Protein AF-H1VI59-F1 (afdb_monomer)

Radius of gyration: 19.92 Å; Cα contacts (8 Å, |Δi|>4): 183; chains: 1; bounding box: 31×36×73 Å

InterPro domains:
  IPR005103 Auxiliary Activity family 9, catalytic domain [PF03443] (20-110)
  IPR049892 Auxiliary Activity family 9 [PTHR33353] (1-110)

Structure (mmCIF, N/CA/C/O backbone):
data_AF-H1VI59-F1
#
_entry.id   AF-H1VI59-F1
#
loop_
_atom_site.group_PDB
_atom_site.id
_atom_site.type_symbol
_atom_site.label_atom_id
_atom_site.label_alt_id
_atom_site.label_comp_id
_atom_site.label_asym_id
_atom_site.label_entity_id
_atom_site.label_seq_id
_atom_site.pdbx_PDB_ins_code
_atom_site.Cartn_x
_atom_site.Cartn_y
_atom_site.Cartn_z
_atom_site.occupancy
_atom_site.B_iso_or_equiv
_atom_site.auth_seq_id
_atom_site.auth_comp_id
_atom_site.auth_asym_id
_atom_site.auth_atom_id
_atom_site.pdbx_PDB_model_num
ATOM 1 N N . MET A 1 1 ? -3.458 -23.473 -58.494 1.00 38.34 1 MET A N 1
ATOM 2 C CA . MET A 1 1 ? -2.845 -22.161 -58.184 1.00 38.34 1 MET A CA 1
ATOM 3 C C . MET A 1 1 ? -3.683 -21.544 -57.067 1.00 38.34 1 MET A C 1
ATOM 5 O O . MET A 1 1 ? -4.876 -21.409 -57.270 1.00 38.34 1 MET A O 1
ATOM 9 N N . ARG A 1 2 ? -3.215 -21.651 -55.812 1.00 44.25 2 ARG A N 1
ATOM 10 C CA . ARG A 1 2 ? -2.683 -20.551 -54.963 1.00 44.25 2 ARG A CA 1
ATOM 11 C C . ARG A 1 2 ? -3.751 -19.475 -54.670 1.00 44.25 2 ARG A C 1
ATOM 13 O O . ARG A 1 2 ? -4.106 -18.758 -55.590 1.00 44.25 2 ARG A O 1
ATOM 20 N N . PHE A 1 3 ? -4.465 -19.589 -53.536 1.00 49.22 3 PHE A N 1
ATOM 21 C CA . PHE A 1 3 ? -4.307 -18.835 -52.257 1.00 49.22 3 PHE A CA 1
ATOM 22 C C . PHE A 1 3 ? -4.500 -17.311 -52.447 1.00 49.22 3 PHE A C 1
ATOM 24 O O . PHE A 1 3 ? -3.909 -16.739 -53.348 1.00 49.22 3 PHE A O 1
ATOM 31 N N . SER A 1 4 ? -5.331 -16.597 -51.681 1.00 51.69 4 SER A N 1
ATOM 32 C CA . SER A 1 4 ? -5.229 -16.467 -50.223 1.00 51.69 4 SER A CA 1
ATOM 33 C C . SER A 1 4 ? -6.491 -15.862 -49.594 1.00 51.69 4 SER A C 1
ATOM 35 O O . SER A 1 4 ? -7.092 -14.943 -50.142 1.00 51.69 4 SER A O 1
ATOM 37 N N . PHE A 1 5 ? -6.818 -16.336 -48.391 1.00 57.34 5 PHE A N 1
ATOM 38 C CA . PHE A 1 5 ? -7.703 -15.675 -47.435 1.00 57.34 5 PHE A CA 1
ATOM 39 C C . PHE A 1 5 ? -6.918 -14.570 -46.712 1.00 57.34 5 PHE A C 1
ATOM 41 O O . PHE A 1 5 ? -5.869 -14.845 -46.130 1.00 57.34 5 PHE A O 1
ATOM 48 N N . THR A 1 6 ? -7.397 -13.327 -46.730 1.00 53.03 6 THR A N 1
ATOM 49 C CA . THR A 1 6 ? -6.856 -12.240 -45.900 1.00 53.03 6 THR A CA 1
ATOM 50 C C . THR A 1 6 ? -7.506 -12.280 -44.521 1.00 53.03 6 THR A C 1
ATOM 52 O O . THR A 1 6 ? -8.629 -11.813 -44.347 1.00 53.03 6 THR A O 1
ATOM 55 N N . ALA A 1 7 ? -6.802 -12.843 -43.539 1.00 56.09 7 ALA A N 1
ATOM 56 C CA . ALA A 1 7 ? -7.120 -12.673 -42.126 1.00 56.09 7 ALA A CA 1
ATOM 57 C C . ALA A 1 7 ? -6.514 -11.347 -41.636 1.00 56.09 7 ALA A C 1
ATOM 59 O O . ALA A 1 7 ? -5.296 -11.175 -41.657 1.00 56.09 7 ALA A O 1
ATOM 60 N N . ALA A 1 8 ? -7.356 -10.402 -41.220 1.00 57.09 8 ALA A N 1
ATOM 61 C CA . ALA A 1 8 ? -6.913 -9.195 -40.532 1.00 57.09 8 ALA A CA 1
ATOM 62 C C . ALA A 1 8 ? -6.499 -9.567 -39.099 1.00 57.09 8 ALA A C 1
ATOM 64 O O . ALA A 1 8 ? -7.328 -10.002 -38.302 1.00 57.09 8 ALA A O 1
ATOM 65 N N . ALA A 1 9 ? -5.211 -9.434 -38.783 1.00 59.47 9 ALA A N 1
ATOM 66 C CA . ALA A 1 9 ? -4.702 -9.631 -37.432 1.00 59.47 9 ALA A CA 1
ATOM 67 C C . ALA A 1 9 ? -5.091 -8.428 -36.556 1.00 59.47 9 ALA A C 1
ATOM 69 O O . ALA A 1 9 ? -4.595 -7.319 -36.751 1.00 59.47 9 ALA A O 1
ATOM 70 N N . LEU A 1 10 ? -5.991 -8.651 -35.597 1.00 54.22 10 LEU A N 1
ATOM 71 C CA . LEU A 1 10 ? -6.294 -7.707 -34.527 1.00 54.22 10 LEU A CA 1
ATOM 72 C C . LEU A 1 10 ? -5.165 -7.802 -33.490 1.00 54.22 10 LEU A C 1
ATOM 74 O O . LEU A 1 10 ? -5.171 -8.693 -32.643 1.00 54.22 10 LEU A O 1
ATOM 78 N N . SER A 1 11 ? -4.163 -6.927 -33.582 1.00 58.41 11 SER A N 1
ATOM 79 C CA . SER A 1 11 ? -3.141 -6.800 -32.539 1.00 58.41 11 SER A CA 1
ATOM 80 C C . SER A 1 11 ? -3.800 -6.293 -31.256 1.00 58.41 11 SER A C 1
ATOM 82 O O . SER A 1 11 ? -4.038 -5.097 -31.105 1.00 58.41 11 SER A O 1
ATOM 84 N N . ALA A 1 12 ? -4.116 -7.200 -30.332 1.00 61.47 12 ALA A N 1
ATOM 85 C CA . ALA A 1 12 ? -4.457 -6.830 -28.968 1.00 61.47 12 ALA A CA 1
ATOM 86 C C . ALA A 1 12 ? -3.211 -6.195 -28.333 1.00 61.47 12 ALA A C 1
ATOM 88 O O . ALA A 1 12 ? -2.209 -6.878 -28.115 1.00 61.47 12 ALA A O 1
ATOM 89 N N . LEU A 1 13 ? -3.248 -4.885 -28.068 1.00 54.38 13 LEU A N 1
ATOM 90 C CA . LEU A 1 13 ? -2.290 -4.261 -27.160 1.00 54.38 13 LEU A CA 1
ATOM 91 C C . LEU A 1 13 ? -2.493 -4.909 -25.788 1.00 54.38 13 LEU A C 1
ATOM 93 O O . LEU A 1 13 ? -3.404 -4.541 -25.050 1.00 54.38 13 LEU A O 1
ATOM 97 N N . VAL A 1 14 ? -1.654 -5.882 -25.444 1.00 60.84 14 VAL A N 1
ATOM 98 C CA . VAL A 1 14 ? -1.488 -6.282 -24.049 1.00 60.84 14 VAL A CA 1
ATOM 9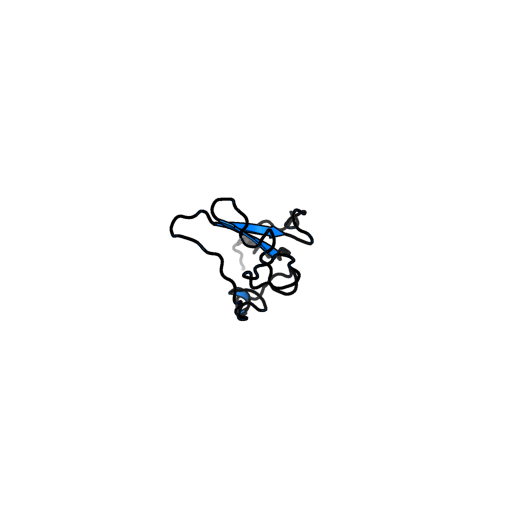9 C C . VAL A 1 14 ? -0.753 -5.119 -23.388 1.00 60.84 14 VAL A C 1
ATOM 101 O O . VAL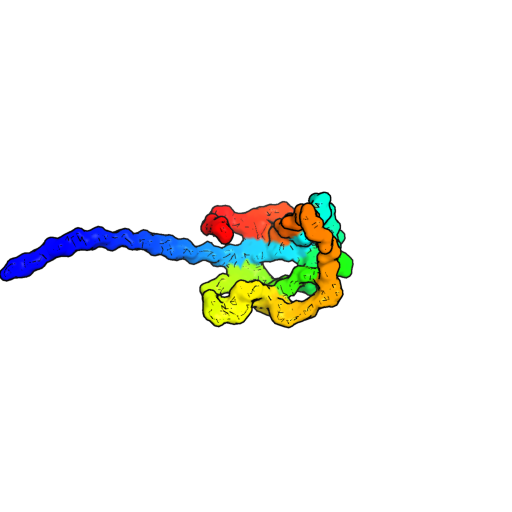 A 1 14 ? 0.463 -4.988 -23.517 1.00 60.84 14 VAL A O 1
ATOM 104 N N . GLY A 1 15 ? -1.511 -4.199 -22.791 1.00 55.28 15 GLY A N 1
ATOM 105 C CA . GLY A 1 15 ? -0.962 -3.075 -22.044 1.00 55.28 15 GLY A CA 1
ATOM 106 C C . GLY A 1 15 ? -0.082 -3.603 -20.918 1.00 55.28 15 GLY A C 1
ATOM 107 O O . GLY A 1 15 ? -0.558 -4.308 -20.034 1.00 55.28 15 GLY A O 1
ATOM 108 N N . TYR A 1 16 ? 1.209 -3.294 -20.974 1.00 56.75 16 TYR A N 1
ATOM 109 C CA . TYR A 1 16 ? 2.160 -3.604 -19.916 1.00 56.75 16 TYR A CA 1
ATOM 110 C C . TYR A 1 16 ? 2.417 -2.316 -19.135 1.00 56.75 16 TYR A C 1
ATOM 112 O O . TYR A 1 16 ? 3.341 -1.563 -19.440 1.00 56.75 16 TYR A O 1
ATOM 120 N N . SER A 1 17 ? 1.542 -2.002 -18.182 1.00 56.66 17 SER A N 1
ATOM 121 C CA . SER A 1 17 ? 1.725 -0.851 -17.299 1.00 56.66 17 SER A CA 1
ATOM 122 C C . SER A 1 17 ? 2.651 -1.239 -16.149 1.00 56.66 17 SER A C 1
ATOM 124 O O . SER A 1 17 ? 2.290 -2.021 -15.272 1.00 56.66 17 SER A O 1
ATOM 126 N N . ALA A 1 18 ? 3.861 -0.690 -16.163 1.00 75.94 18 ALA A N 1
ATOM 127 C CA . ALA A 1 18 ? 4.878 -0.880 -15.139 1.00 75.94 18 ALA A CA 1
ATOM 128 C C . ALA A 1 18 ? 4.815 0.287 -14.128 1.00 75.94 18 ALA A C 1
ATOM 130 O O . ALA A 1 18 ? 5.662 1.171 -14.154 1.00 75.94 18 ALA A O 1
ATOM 131 N N . ALA A 1 19 ? 3.782 0.305 -13.279 1.00 87.62 19 ALA A N 1
ATOM 132 C CA . ALA A 1 19 ? 3.487 1.397 -12.343 1.00 87.62 19 ALA A CA 1
ATOM 133 C C . ALA A 1 19 ? 4.563 1.597 -11.264 1.00 87.62 19 ALA A C 1
ATOM 135 O O . ALA A 1 19 ? 4.960 0.634 -10.611 1.00 87.62 19 ALA A O 1
ATOM 136 N N . HIS A 1 20 ? 4.973 2.854 -11.054 1.00 96.94 20 HIS A N 1
ATOM 137 C CA . HIS A 1 20 ? 5.874 3.251 -9.970 1.00 96.94 20 HIS A CA 1
ATOM 138 C C . HIS A 1 20 ? 5.120 4.057 -8.910 1.00 96.94 20 HIS A C 1
ATOM 140 O O . HIS A 1 20 ? 4.972 5.268 -9.026 1.00 96.94 20 HIS A O 1
ATOM 146 N N . THR A 1 21 ? 4.605 3.372 -7.890 1.00 98.12 21 THR A N 1
ATOM 147 C CA . THR A 1 21 ? 3.886 3.984 -6.762 1.00 98.12 21 THR A CA 1
ATOM 148 C C . THR A 1 21 ? 3.917 3.055 -5.545 1.00 98.12 21 THR A C 1
ATOM 150 O O . THR A 1 21 ? 4.128 1.847 -5.684 1.00 98.12 21 THR A O 1
ATOM 153 N N . LEU A 1 22 ? 3.743 3.603 -4.345 1.00 97.81 22 LEU A N 1
ATOM 154 C CA . LEU A 1 22 ? 3.748 2.869 -3.078 1.00 97.81 22 LEU A CA 1
ATOM 155 C C . LEU A 1 22 ? 2.608 3.322 -2.172 1.00 97.81 22 LEU A C 1
ATOM 157 O O . LEU A 1 22 ? 2.149 4.454 -2.258 1.00 97.81 22 LEU A O 1
ATOM 161 N N . THR A 1 23 ? 2.178 2.450 -1.263 1.00 97.75 23 THR A N 1
ATOM 162 C CA . THR A 1 23 ? 1.197 2.803 -0.229 1.00 97.75 23 THR A CA 1
ATOM 163 C C . THR A 1 23 ? 1.858 3.602 0.895 1.00 97.75 23 THR A C 1
ATOM 165 O O . THR A 1 23 ? 2.923 3.208 1.377 1.00 97.75 23 THR A O 1
ATOM 168 N N . LEU A 1 24 ? 1.222 4.694 1.323 1.00 97.88 24 LEU A N 1
ATOM 169 C CA . LEU A 1 24 ? 1.664 5.560 2.416 1.00 97.88 24 LEU A CA 1
ATOM 170 C C . LEU A 1 24 ? 0.953 5.245 3.736 1.00 97.88 24 LEU A C 1
ATOM 172 O O . LEU A 1 24 ? 1.613 4.915 4.718 1.00 97.88 24 LEU A O 1
ATOM 176 N N . ASP A 1 25 ? -0.375 5.337 3.762 1.00 97.69 25 ASP A N 1
ATOM 177 C CA . ASP A 1 25 ? -1.196 5.168 4.965 1.00 97.69 25 ASP A CA 1
ATOM 178 C C . ASP A 1 25 ? -2.543 4.520 4.608 1.00 97.69 25 ASP A C 1
ATOM 180 O O . ASP A 1 25 ? -2.969 4.492 3.449 1.00 97.69 25 ASP A O 1
ATOM 184 N N . LEU A 1 26 ? -3.220 3.980 5.618 1.00 97.44 26 LEU A N 1
ATOM 185 C CA . LEU A 1 26 ? -4.624 3.598 5.549 1.00 97.44 26 LEU A CA 1
ATOM 186 C C . LEU A 1 26 ? -5.459 4.587 6.351 1.00 97.44 26 LEU A C 1
ATOM 188 O O . LEU A 1 26 ? -5.068 5.019 7.438 1.00 97.44 26 LEU A O 1
ATOM 192 N N . TYR A 1 27 ? -6.646 4.878 5.833 1.00 97.19 27 TYR A N 1
ATOM 193 C CA . TYR A 1 27 ? -7.640 5.717 6.478 1.00 97.19 27 TYR A CA 1
ATOM 194 C C . TYR A 1 27 ? -8.852 4.870 6.836 1.00 97.19 27 TYR A C 1
ATOM 196 O O . TYR A 1 27 ? -9.335 4.107 6.004 1.00 97.19 27 TYR A O 1
ATOM 204 N N . VAL A 1 28 ? -9.357 5.030 8.057 1.00 97.88 28 VAL A N 1
ATOM 205 C CA . VAL A 1 28 ? -10.571 4.361 8.540 1.00 97.88 28 VAL A CA 1
ATOM 206 C C . VAL A 1 28 ? -11.598 5.427 8.884 1.00 97.88 28 VAL A C 1
ATOM 208 O O . VAL A 1 28 ? -11.339 6.301 9.715 1.00 97.88 28 VAL A O 1
ATOM 211 N N . ASN A 1 29 ? -12.751 5.390 8.214 1.00 97.50 29 ASN A N 1
ATOM 212 C CA . ASN A 1 29 ? -13.805 6.402 8.311 1.00 97.50 29 ASN A CA 1
ATOM 213 C C . ASN A 1 29 ? -13.254 7.835 8.133 1.00 97.50 29 ASN A C 1
ATOM 215 O O . ASN A 1 29 ? -13.557 8.744 8.912 1.00 97.50 29 ASN A O 1
ATOM 219 N N . GLY A 1 30 ? -12.378 8.012 7.136 1.00 96.06 30 GLY A N 1
ATOM 220 C CA . GLY A 1 30 ? -11.742 9.288 6.792 1.00 96.06 30 GLY A CA 1
ATOM 221 C C . GLY A 1 30 ? -10.627 9.760 7.735 1.00 96.06 30 GLY A C 1
ATOM 222 O O . GLY A 1 30 ? -10.140 10.878 7.570 1.00 96.06 30 GLY A O 1
ATOM 223 N N . LYS A 1 31 ? -10.201 8.953 8.716 1.00 95.81 31 LYS A N 1
ATOM 224 C CA . LYS A 1 31 ? -9.118 9.303 9.654 1.00 95.81 31 LYS A CA 1
ATOM 225 C C . LYS A 1 31 ? -7.852 8.490 9.375 1.00 95.81 31 LYS A C 1
ATOM 227 O O . LYS A 1 31 ? -7.9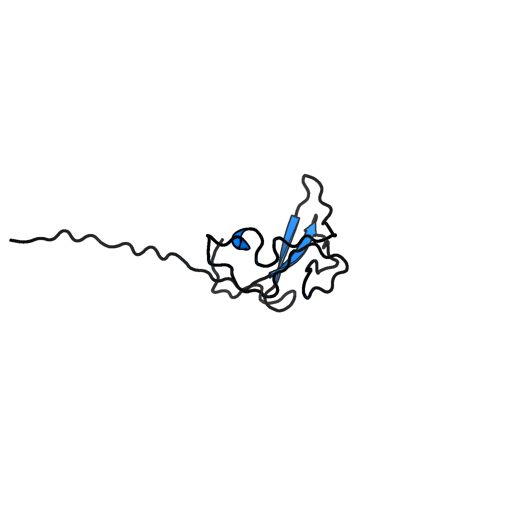83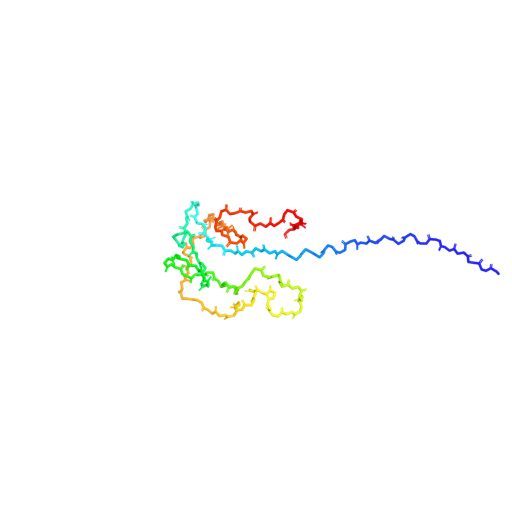 7.276 9.225 1.00 95.81 31 LYS A O 1
ATOM 232 N N . PRO A 1 32 ? -6.655 9.107 9.368 1.00 92.88 32 PRO A N 1
ATOM 233 C CA . PRO A 1 32 ? -5.399 8.380 9.185 1.00 92.88 32 PRO A CA 1
ATOM 234 C C . PRO A 1 32 ? -5.163 7.409 10.345 1.00 92.88 32 PRO A C 1
ATOM 236 O O . PRO A 1 32 ? -5.574 7.673 11.480 1.00 92.88 32 PRO A O 1
ATOM 239 N N . THR A 1 33 ? -4.493 6.290 10.072 1.00 93.38 33 THR A N 1
ATOM 240 C CA . THR A 1 33 ? -4.288 5.222 11.068 1.00 93.38 33 THR A CA 1
ATOM 241 C C . THR A 1 33 ? -2.829 4.972 11.433 1.00 93.38 33 THR A C 1
ATOM 243 O O . THR A 1 33 ? -2.565 4.391 12.490 1.00 93.38 33 THR A O 1
ATOM 246 N N . GLY A 1 34 ? -1.882 5.457 10.624 1.00 86.00 34 GLY A N 1
ATOM 247 C CA . GLY A 1 34 ? -0.444 5.422 10.895 1.00 86.00 34 GLY A CA 1
ATOM 248 C C . GLY A 1 34 ? 0.142 6.778 11.270 1.00 86.00 34 GLY A C 1
ATOM 249 O O . GLY A 1 34 ? 1.314 7.008 11.003 1.00 86.00 34 GLY A O 1
ATOM 250 N N . ASP A 1 35 ? -0.655 7.694 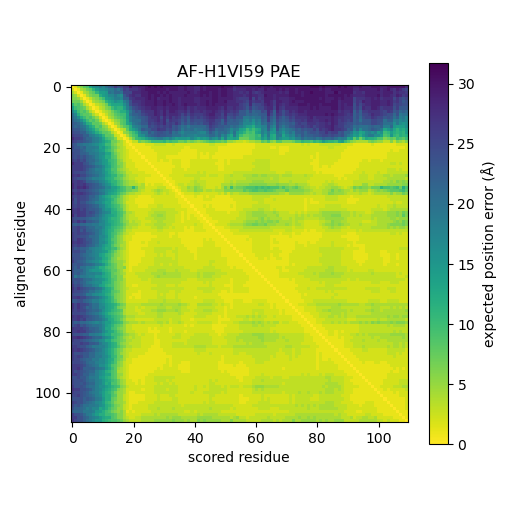11.830 1.00 87.81 35 ASP A N 1
ATOM 251 C CA . ASP A 1 35 ? -0.267 9.100 12.044 1.00 87.81 35 ASP A CA 1
ATOM 252 C C . ASP A 1 35 ? 0.191 9.792 10.739 1.00 87.81 35 ASP A C 1
ATOM 254 O O . ASP A 1 35 ? 1.074 10.649 10.748 1.00 87.81 35 ASP A O 1
ATOM 258 N N . GLY A 1 36 ? -0.408 9.394 9.608 1.00 90.56 36 GLY A N 1
ATOM 259 C CA . GLY A 1 36 ? -0.082 9.877 8.265 1.00 90.56 36 GLY A CA 1
ATOM 260 C C . GLY A 1 36 ? 0.998 9.074 7.535 1.00 90.56 36 GLY A C 1
ATOM 261 O O . GLY A 1 36 ? 1.383 9.465 6.437 1.00 90.56 36 GLY A O 1
ATOM 262 N N . ASP A 1 37 ? 1.524 7.984 8.118 1.00 96.81 37 ASP A N 1
ATOM 263 C CA . ASP A 1 37 ? 2.515 7.126 7.454 1.00 96.81 37 ASP A CA 1
ATOM 264 C C . ASP A 1 37 ? 2.656 5.723 8.090 1.00 96.81 37 ASP A C 1
ATOM 266 O O . ASP A 1 37 ? 3.444 5.498 9.017 1.00 96.81 37 ASP A O 1
ATOM 270 N N . GLY A 1 38 ? 1.953 4.741 7.525 1.00 97.00 38 GLY A N 1
ATOM 271 C CA . GLY A 1 38 ? 1.951 3.339 7.952 1.00 97.00 38 GLY A CA 1
ATOM 272 C C . GLY A 1 38 ? 3.097 2.471 7.408 1.00 97.00 38 GLY A C 1
ATOM 273 O O . GLY A 1 38 ? 3.105 1.255 7.646 1.00 97.00 38 GLY A O 1
ATOM 274 N N . ARG A 1 39 ? 4.052 3.042 6.654 1.00 97.25 39 ARG A N 1
ATOM 275 C CA . ARG A 1 39 ? 5.101 2.288 5.936 1.00 97.25 39 ARG A CA 1
ATOM 276 C C . ARG A 1 39 ? 6.143 1.702 6.874 1.00 97.25 39 ARG A C 1
ATOM 278 O O . ARG A 1 39 ? 6.772 2.435 7.639 1.00 97.25 39 ARG A O 1
ATOM 285 N N . ALA A 1 40 ? 6.410 0.402 6.739 1.00 96.69 40 ALA A N 1
ATOM 286 C CA . ALA A 1 40 ? 7.447 -0.301 7.501 1.00 96.69 40 ALA A CA 1
ATOM 287 C C . ALA A 1 40 ? 8.884 0.027 7.064 1.00 96.69 40 ALA A C 1
ATOM 289 O O . ALA A 1 40 ? 9.817 -0.154 7.846 1.00 96.69 40 ALA A O 1
ATOM 290 N N . ILE A 1 41 ? 9.079 0.493 5.828 1.00 95.75 41 ILE A N 1
ATOM 291 C CA . ILE A 1 41 ? 10.382 0.917 5.300 1.00 95.75 41 ILE A CA 1
ATOM 292 C C . ILE A 1 41 ? 10.267 2.378 4.871 1.00 95.75 41 ILE A C 1
ATOM 294 O O . ILE A 1 41 ? 9.372 2.728 4.110 1.00 95.75 41 ILE A O 1
ATOM 298 N N . GLY A 1 42 ? 11.166 3.231 5.372 1.00 92.56 42 GLY A N 1
ATOM 299 C CA . GLY A 1 42 ? 11.216 4.653 5.011 1.00 92.56 42 GLY A CA 1
ATOM 300 C C . GLY A 1 42 ? 10.055 5.508 5.534 1.00 92.56 42 GLY A C 1
ATOM 301 O O . GLY A 1 42 ? 9.965 6.676 5.163 1.00 92.56 42 GLY A O 1
ATOM 302 N N . GLY A 1 43 ? 9.175 4.946 6.370 1.00 92.75 43 GLY A N 1
ATOM 303 C CA . GLY A 1 43 ? 8.042 5.664 6.944 1.00 92.75 43 GLY A CA 1
ATOM 304 C C . GLY A 1 43 ? 8.348 6.357 8.270 1.00 92.75 43 GLY A C 1
ATOM 305 O O . GLY A 1 43 ? 9.089 5.822 9.095 1.00 92.75 43 GLY A O 1
ATOM 306 N N . ASN A 1 44 ? 7.671 7.470 8.542 1.00 93.62 44 ASN A N 1
ATOM 307 C CA . ASN A 1 44 ? 7.855 8.303 9.737 1.00 93.62 44 ASN A CA 1
ATOM 308 C C . ASN A 1 44 ? 6.761 8.145 10.810 1.00 93.62 44 ASN A C 1
ATOM 310 O O . ASN A 1 44 ? 6.931 8.652 11.914 1.00 93.62 44 ASN A O 1
ATOM 314 N N . GLY A 1 45 ? 5.659 7.448 10.517 1.00 92.44 45 GLY A N 1
ATOM 315 C CA . GLY A 1 45 ? 4.551 7.274 11.462 1.00 92.44 45 GLY A CA 1
ATOM 316 C C . GLY A 1 45 ? 4.863 6.299 12.596 1.00 92.44 45 GLY A C 1
ATOM 317 O O . GLY A 1 45 ? 5.750 5.450 12.465 1.00 92.44 45 GLY A O 1
ATOM 318 N N . ALA A 1 46 ? 4.141 6.403 13.715 1.00 91.50 46 ALA A N 1
ATOM 319 C CA . ALA A 1 46 ? 4.427 5.60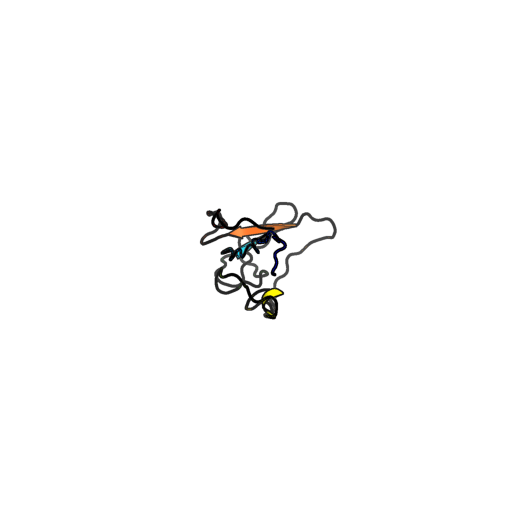4 14.908 1.00 91.50 46 ALA A CA 1
ATOM 320 C C . ALA A 1 46 ? 4.041 4.123 14.757 1.00 91.50 46 ALA A C 1
ATOM 322 O O . ALA A 1 46 ? 4.657 3.269 15.393 1.00 91.50 46 ALA A O 1
ATOM 323 N N . LYS A 1 47 ? 3.045 3.817 13.914 1.00 94.44 47 LYS A N 1
ATOM 324 C CA . LYS A 1 47 ? 2.586 2.448 13.634 1.00 94.44 47 LYS A CA 1
ATOM 325 C C . LYS A 1 47 ? 3.052 1.975 12.266 1.00 94.44 47 LYS A C 1
ATOM 327 O O . LYS A 1 47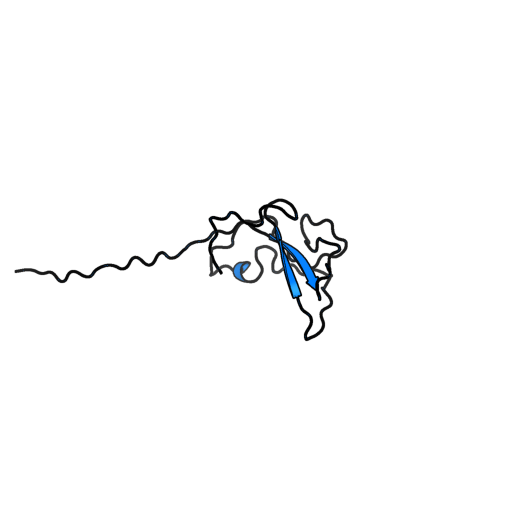 ? 2.977 2.712 11.289 1.00 94.44 47 LYS A O 1
ATOM 332 N N . LYS A 1 48 ? 3.491 0.720 12.190 1.00 96.12 48 LYS A N 1
ATOM 333 C CA . LYS A 1 48 ? 4.092 0.096 11.008 1.00 96.12 48 LYS A CA 1
ATOM 334 C C . LYS A 1 48 ? 3.318 -1.154 10.621 1.00 96.12 48 LYS A C 1
ATOM 336 O O . LYS A 1 48 ? 3.585 -2.240 11.128 1.00 96.12 48 LYS A O 1
ATOM 341 N N . TYR A 1 49 ? 2.367 -1.001 9.707 1.00 97.00 49 TYR A N 1
ATOM 342 C CA . TYR A 1 49 ? 1.439 -2.074 9.333 1.00 97.00 49 TYR A CA 1
ATOM 343 C C . TYR A 1 49 ? 1.382 -2.337 7.818 1.00 97.00 49 TYR A C 1
ATOM 345 O O . TYR A 1 49 ? 0.843 -3.360 7.395 1.00 97.00 49 TYR A O 1
ATOM 353 N N . ILE A 1 50 ? 1.981 -1.476 6.987 1.00 97.75 50 ILE A N 1
ATOM 354 C CA . ILE A 1 50 ? 2.141 -1.724 5.549 1.00 97.75 50 ILE A CA 1
ATOM 355 C C . ILE A 1 50 ? 3.432 -2.507 5.325 1.00 97.75 50 ILE A C 1
ATOM 357 O O . ILE A 1 50 ? 4.521 -2.042 5.675 1.00 97.75 50 ILE A O 1
ATOM 361 N N . ARG A 1 51 ? 3.328 -3.680 4.691 1.00 98.06 51 ARG A N 1
ATOM 362 C CA . ARG A 1 51 ? 4.477 -4.506 4.279 1.00 98.06 51 ARG A CA 1
ATOM 363 C C . ARG A 1 51 ? 5.180 -3.883 3.072 1.00 98.06 51 ARG A C 1
ATOM 365 O O . ARG A 1 51 ? 5.037 -4.343 1.946 1.00 98.06 51 ARG A O 1
ATOM 372 N N . SER A 1 52 ? 5.897 -2.791 3.316 1.00 97.75 52 SER A N 1
ATOM 373 C CA . SER A 1 52 ? 6.509 -1.981 2.266 1.00 97.75 52 SER A CA 1
ATOM 374 C C . SER A 1 52 ? 7.644 -2.731 1.546 1.00 97.75 52 SER A C 1
ATOM 376 O O . SER A 1 52 ? 8.546 -3.255 2.215 1.00 97.75 52 SER A O 1
ATOM 378 N N . PRO A 1 53 ? 7.670 -2.737 0.201 1.00 97.56 53 PRO A N 1
ATOM 379 C CA . PRO A 1 53 ? 8.878 -3.054 -0.552 1.00 97.56 53 PRO A CA 1
ATOM 380 C C . PRO A 1 53 ? 9.920 -1.921 -0.383 1.00 97.56 53 PRO A C 1
ATOM 382 O O . PRO A 1 53 ? 9.589 -0.836 0.099 1.00 97.56 53 PRO A O 1
ATOM 385 N N . PRO A 1 54 ? 11.196 -2.134 -0.755 1.00 97.25 54 PRO A N 1
ATOM 386 C CA . PRO A 1 54 ? 12.250 -1.131 -0.583 1.00 97.25 54 PRO A CA 1
ATOM 387 C C . PRO A 1 54 ? 12.208 0.009 -1.618 1.00 97.25 54 PRO A C 1
ATOM 389 O O . PRO A 1 54 ? 12.937 0.985 -1.468 1.00 97.25 54 PRO A O 1
ATOM 392 N N . ASN A 1 55 ? 11.420 -0.125 -2.687 1.00 96.94 55 ASN A N 1
ATOM 393 C CA . ASN A 1 55 ? 11.260 0.864 -3.753 1.00 96.94 55 ASN A CA 1
ATOM 394 C C . ASN A 1 55 ? 9.906 0.683 -4.452 1.00 96.94 55 ASN A C 1
ATOM 396 O O . ASN A 1 55 ? 9.199 -0.289 -4.192 1.00 96.94 55 ASN A O 1
ATOM 400 N N . ASN A 1 56 ? 9.570 1.619 -5.336 1.00 97.44 56 ASN A N 1
ATOM 401 C CA . ASN A 1 56 ? 8.311 1.663 -6.074 1.00 97.44 56 ASN A CA 1
ATOM 402 C C . ASN A 1 56 ? 8.331 0.846 -7.379 1.00 97.44 56 ASN A C 1
ATOM 404 O O . ASN A 1 56 ? 7.442 1.017 -8.200 1.00 97.44 56 ASN A O 1
ATOM 408 N N . ASN A 1 57 ? 9.311 -0.038 -7.597 1.00 97.19 57 ASN A N 1
ATOM 409 C CA . ASN A 1 57 ? 9.366 -0.807 -8.837 1.00 97.19 57 ASN A CA 1
ATOM 410 C C . ASN A 1 57 ? 8.177 -1.786 -8.950 1.00 97.19 57 ASN A C 1
ATOM 412 O O . ASN A 1 57 ? 7.779 -2.407 -7.959 1.00 97.19 57 ASN A O 1
ATOM 416 N N . PRO A 1 58 ? 7.664 -2.012 -10.168 1.00 96.81 58 PRO A N 1
ATOM 417 C CA . PRO A 1 58 ? 6.558 -2.930 -10.401 1.00 96.81 58 PRO A CA 1
ATOM 418 C C . PRO A 1 58 ? 6.997 -4.398 -10.375 1.00 96.81 58 PRO A C 1
ATOM 420 O O . PRO A 1 58 ? 8.051 -4.768 -10.904 1.00 96.81 58 PRO A O 1
ATOM 423 N N . VAL A 1 59 ? 6.116 -5.257 -9.859 1.00 95.44 59 VAL A N 1
ATOM 424 C CA . VAL A 1 59 ? 6.173 -6.711 -10.062 1.00 95.44 59 VAL A CA 1
ATOM 425 C C . VAL A 1 59 ? 5.534 -7.031 -11.410 1.00 95.44 59 VAL A C 1
ATOM 427 O O . VAL A 1 59 ? 4.451 -6.545 -11.719 1.00 95.44 59 VAL A O 1
ATOM 430 N N . LYS A 1 60 ? 6.218 -7.830 -12.232 1.00 93.62 60 LYS A N 1
ATOM 431 C CA . LYS A 1 60 ? 5.813 -8.068 -13.630 1.00 93.62 60 LYS A CA 1
ATOM 432 C C . LYS A 1 60 ? 5.673 -9.546 -13.984 1.00 93.62 60 LYS A C 1
ATOM 434 O O . LYS A 1 60 ? 4.983 -9.890 -14.938 1.00 93.62 60 LYS A O 1
ATOM 439 N N . ASP A 1 61 ? 6.345 -10.412 -13.232 1.00 94.25 61 ASP A N 1
ATOM 440 C CA . ASP A 1 61 ? 6.246 -11.856 -13.395 1.00 94.25 61 ASP A CA 1
ATOM 441 C C . ASP A 1 61 ? 5.041 -12.373 -12.603 1.00 94.25 61 ASP A C 1
ATOM 443 O O . ASP A 1 61 ? 5.072 -12.432 -11.376 1.00 94.25 61 ASP A O 1
ATOM 447 N N . ILE A 1 62 ? 3.983 -12.759 -13.315 1.00 94.00 62 ILE A N 1
ATOM 448 C CA . ILE A 1 62 ? 2.753 -13.301 -12.718 1.00 94.00 62 ILE A CA 1
ATOM 449 C C . ILE A 1 62 ? 2.945 -14.678 -12.067 1.00 94.00 62 ILE A C 1
ATOM 451 O O . ILE A 1 62 ? 2.054 -15.150 -11.368 1.00 94.00 62 ILE A O 1
ATOM 455 N N . THR A 1 63 ? 4.080 -15.338 -12.312 1.00 96.19 63 THR A N 1
ATOM 456 C CA . THR A 1 63 ? 4.442 -16.604 -11.663 1.00 96.19 63 THR A CA 1
ATOM 457 C C . THR A 1 63 ? 5.276 -16.396 -10.398 1.00 96.19 63 THR A C 1
ATOM 459 O O . THR A 1 63 ? 5.465 -17.342 -9.632 1.00 96.19 63 THR A O 1
ATOM 462 N N . SER A 1 64 ? 5.742 -15.166 -10.143 1.00 96.31 64 SER A N 1
ATOM 463 C CA . SER A 1 64 ? 6.498 -14.831 -8.937 1.00 96.31 64 SER A CA 1
ATOM 464 C C . SER A 1 64 ? 5.600 -14.847 -7.693 1.00 96.31 64 SER A C 1
ATOM 466 O O . SER A 1 64 ? 4.486 -14.319 -7.736 1.00 96.31 64 SER A O 1
ATOM 468 N N . PRO A 1 65 ? 6.084 -15.349 -6.538 1.00 97.00 65 PRO A N 1
ATOM 469 C CA . PRO A 1 65 ? 5.385 -15.189 -5.261 1.00 97.00 65 PRO A CA 1
ATOM 470 C C . PRO A 1 65 ? 5.204 -13.716 -4.852 1.00 97.00 65 PRO A C 1
ATOM 472 O O . PRO A 1 65 ? 4.305 -13.406 -4.068 1.00 97.00 65 PRO A O 1
ATOM 475 N N . ASP A 1 66 ? 6.004 -12.799 -5.405 1.00 97.12 66 ASP A N 1
ATOM 476 C CA . ASP A 1 66 ? 5.894 -11.362 -5.135 1.00 97.12 66 ASP A CA 1
ATOM 477 C C . ASP A 1 66 ? 4.574 -10.767 -5.650 1.00 97.12 66 ASP A C 1
ATOM 479 O O . ASP A 1 66 ? 4.187 -9.685 -5.218 1.00 97.12 66 ASP A O 1
ATOM 483 N N . ILE A 1 67 ? 3.826 -11.463 -6.517 1.00 96.00 67 ILE A N 1
ATOM 484 C CA . ILE A 1 67 ? 2.510 -10.993 -6.978 1.00 96.00 67 ILE A CA 1
ATOM 485 C C . ILE A 1 67 ? 1.484 -10.889 -5.834 1.00 96.00 67 ILE A C 1
ATOM 487 O O . ILE A 1 67 ? 0.501 -10.166 -5.950 1.00 96.00 67 ILE A O 1
ATOM 491 N N . VAL A 1 68 ? 1.708 -11.597 -4.719 1.00 96.69 68 VAL A N 1
ATOM 492 C CA . VAL A 1 68 ? 0.765 -11.650 -3.592 1.00 96.69 68 VAL A CA 1
ATOM 493 C C . VAL A 1 68 ? 0.846 -10.393 -2.724 1.00 96.69 68 VAL A C 1
ATOM 495 O O . VAL A 1 68 ? -0.181 -9.826 -2.363 1.00 96.69 68 VAL A O 1
ATOM 498 N N . CYS A 1 69 ? 2.055 -9.972 -2.344 1.00 97.56 69 CYS A N 1
ATOM 499 C CA . CYS A 1 69 ? 2.283 -8.877 -1.388 1.00 97.56 69 CYS A CA 1
ATOM 500 C C . CYS A 1 69 ? 3.578 -8.087 -1.674 1.00 97.56 69 CYS A C 1
ATOM 502 O O . CYS A 1 69 ? 4.132 -7.477 -0.761 1.00 97.56 69 CYS A O 1
ATOM 504 N N . ASN A 1 70 ? 4.064 -8.100 -2.920 1.00 97.81 70 ASN A N 1
ATOM 505 C CA . ASN A 1 70 ? 5.346 -7.528 -3.347 1.00 97.81 70 ASN A CA 1
ATOM 506 C C . ASN A 1 70 ? 6.564 -8.175 -2.648 1.00 97.81 70 ASN A C 1
ATOM 508 O O . ASN A 1 70 ? 6.437 -9.061 -1.794 1.00 97.81 70 ASN A O 1
ATOM 512 N N . VAL A 1 71 ? 7.770 -7.738 -3.011 1.00 96.31 71 VAL A N 1
ATOM 513 C CA . VAL A 1 71 ? 8.998 -8.115 -2.306 1.00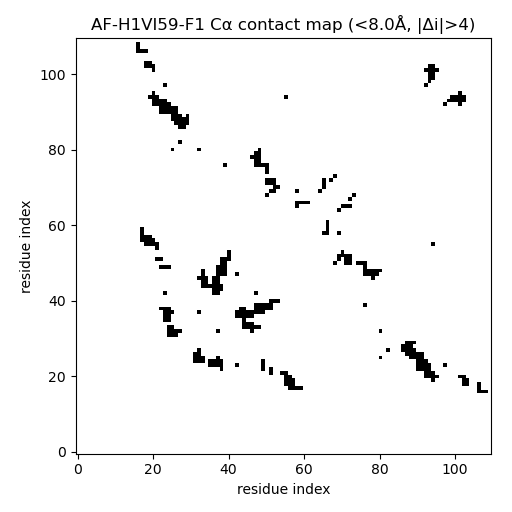 96.31 71 VAL A CA 1
ATOM 514 C C . VAL A 1 71 ? 8.891 -7.712 -0.831 1.00 96.31 71 VAL A C 1
ATOM 516 O O . VAL A 1 71 ? 8.373 -6.649 -0.498 1.00 96.31 71 VAL A O 1
ATOM 519 N N . ASN A 1 72 ? 9.384 -8.568 0.069 1.00 93.75 72 ASN A N 1
ATOM 520 C CA . ASN A 1 72 ? 9.148 -8.514 1.524 1.00 93.75 72 ASN A CA 1
ATOM 521 C C . ASN A 1 72 ? 7.702 -8.787 1.973 1.00 93.75 72 ASN A C 1
ATOM 523 O O . ASN A 1 72 ? 7.435 -8.754 3.174 1.00 93.75 72 ASN A O 1
ATOM 527 N N . GLY A 1 73 ? 6.789 -9.143 1.070 1.00 95.50 73 GLY A N 1
ATOM 528 C CA . GLY A 1 73 ? 5.387 -9.397 1.395 1.00 95.50 73 GLY A CA 1
ATOM 529 C C . GLY A 1 73 ? 5.153 -10.511 2.420 1.00 95.50 73 GLY A C 1
ATOM 530 O O . GLY A 1 73 ? 4.164 -10.483 3.150 1.00 95.50 73 GLY A O 1
ATOM 531 N N . ALA A 1 74 ? 6.079 -11.466 2.540 1.00 95.75 74 ALA A N 1
ATOM 532 C CA . ALA A 1 74 ? 6.034 -12.533 3.545 1.00 95.75 74 ALA A CA 1
ATOM 533 C C . ALA A 1 74 ? 6.555 -12.109 4.936 1.00 95.75 74 ALA A C 1
ATOM 535 O O . ALA A 1 74 ? 6.380 -12.845 5.908 1.00 95.75 74 ALA A O 1
ATOM 536 N N . LYS A 1 75 ? 7.188 -10.934 5.064 1.00 95.69 75 LYS A N 1
ATOM 537 C CA . LYS A 1 75 ? 7.697 -10.429 6.343 1.00 95.69 75 LYS A CA 1
ATOM 538 C C . LYS A 1 75 ? 6.539 -9.863 7.162 1.00 95.69 75 LYS A C 1
ATOM 540 O O . LYS A 1 75 ? 5.977 -8.821 6.834 1.00 95.69 75 LYS A O 1
ATOM 545 N N . ALA A 1 76 ? 6.187 -10.561 8.237 1.00 96.12 76 ALA A N 1
ATOM 546 C CA . ALA A 1 76 ? 5.160 -10.101 9.159 1.00 96.12 76 ALA A CA 1
ATOM 547 C C . ALA A 1 76 ? 5.573 -8.796 9.862 1.00 96.12 76 ALA A C 1
ATOM 549 O O . ALA A 1 76 ? 6.752 -8.565 10.143 1.00 96.12 76 ALA A O 1
ATOM 550 N N . LEU A 1 77 ? 4.571 -7.975 10.164 1.00 96.31 77 LEU A N 1
ATOM 551 C CA . LEU A 1 77 ? 4.675 -6.783 10.998 1.00 96.31 77 LEU A CA 1
ATOM 552 C C . LEU A 1 77 ? 3.859 -7.002 12.271 1.00 96.31 77 LEU A C 1
ATOM 554 O O . LEU A 1 77 ? 3.007 -7.891 12.318 1.00 96.31 77 LEU A O 1
ATOM 558 N N . THR A 1 78 ? 4.152 -6.221 13.305 1.00 95.69 78 THR A N 1
ATOM 559 C CA . THR A 1 78 ? 3.517 -6.357 14.622 1.00 95.69 78 THR A CA 1
ATOM 560 C C . THR A 1 78 ? 2.295 -5.466 14.794 1.00 95.69 78 THR A C 1
ATOM 562 O O . THR A 1 78 ? 1.424 -5.805 15.592 1.00 95.69 78 THR A O 1
ATOM 565 N N . ASP A 1 79 ? 2.214 -4.354 14.060 1.00 96.94 79 ASP A N 1
ATOM 566 C CA . ASP A 1 79 ? 1.074 -3.446 14.137 1.00 96.94 79 ASP A CA 1
ATOM 567 C C . ASP A 1 79 ? -0.020 -3.841 13.147 1.00 96.94 79 ASP A C 1
ATOM 569 O O . ASP A 1 79 ? 0.240 -4.325 12.043 1.00 96.94 79 ASP A O 1
ATOM 573 N N . PHE A 1 80 ? -1.260 -3.575 13.546 1.00 96.25 80 PHE A N 1
ATOM 574 C CA . PHE A 1 80 ? -2.457 -3.802 12.749 1.00 96.25 80 PHE A CA 1
ATOM 575 C C . PHE A 1 80 ? -3.337 -2.557 12.791 1.00 96.25 80 PHE A C 1
ATOM 577 O O . PHE A 1 80 ? -3.418 -1.875 13.818 1.00 96.25 80 PHE A O 1
ATOM 584 N N . VAL A 1 81 ? -4.025 -2.285 11.683 1.00 96.44 81 VAL A N 1
ATOM 585 C CA . VAL A 1 81 ? -5.053 -1.245 11.641 1.00 96.44 81 VAL A CA 1
ATOM 586 C C . VAL A 1 81 ? -6.342 -1.809 12.239 1.00 96.44 81 VAL A C 1
ATOM 588 O O . VAL A 1 81 ? -6.847 -2.814 11.734 1.00 96.44 81 VAL A O 1
ATOM 591 N N . PRO A 1 82 ? -6.879 -1.214 13.317 1.00 94.12 82 PRO A N 1
ATOM 592 C CA . PRO A 1 82 ? -8.157 -1.636 13.863 1.00 94.12 82 PRO A CA 1
ATOM 593 C C . PRO A 1 82 ? -9.276 -1.206 12.910 1.00 94.12 82 PRO A C 1
ATOM 595 O O . PRO A 1 82 ? -9.455 -0.016 12.661 1.00 94.12 82 PRO A O 1
ATOM 598 N N . VAL A 1 83 ? -10.025 -2.180 12.401 1.00 96.69 83 VAL A N 1
ATOM 599 C CA . VAL A 1 83 ? -11.193 -1.968 11.539 1.00 96.69 83 VAL A CA 1
ATOM 600 C C . VAL A 1 83 ? -12.364 -2.789 12.062 1.00 96.69 83 VAL A C 1
ATOM 602 O O . VAL A 1 83 ? -12.191 -3.935 12.485 1.00 96.69 83 VAL A O 1
ATOM 605 N N . ALA A 1 84 ? -13.556 -2.208 12.045 1.00 97.38 84 ALA A N 1
ATOM 606 C CA . ALA A 1 84 ? -14.805 -2.909 12.279 1.00 97.38 84 ALA A CA 1
ATOM 607 C C . ALA A 1 84 ? -15.477 -3.265 10.947 1.00 97.38 84 ALA A C 1
ATOM 609 O O . ALA A 1 84 ? -15.260 -2.633 9.912 1.00 97.38 84 ALA A O 1
ATOM 610 N N . ALA A 1 85 ? -16.324 -4.294 10.965 1.00 98.19 85 ALA A N 1
ATOM 611 C CA . ALA A 1 85 ? -17.145 -4.612 9.805 1.00 98.19 85 ALA A CA 1
ATOM 612 C C . ALA A 1 85 ? -18.079 -3.432 9.486 1.00 98.19 85 ALA A C 1
ATOM 614 O O . ALA A 1 85 ? -18.828 -2.985 10.353 1.00 98.19 85 ALA A O 1
ATOM 615 N N . GLY A 1 86 ? -18.040 -2.966 8.237 1.00 97.94 86 GLY A N 1
ATOM 616 C CA . GLY A 1 86 ? -18.818 -1.816 7.773 1.00 97.94 86 GLY A CA 1
ATOM 617 C C . GLY A 1 86 ? -18.084 -0.474 7.832 1.00 97.94 86 GLY A C 1
ATOM 618 O O . GLY A 1 86 ? -18.646 0.505 7.348 1.00 97.94 86 GLY A O 1
ATOM 619 N N . ASP A 1 87 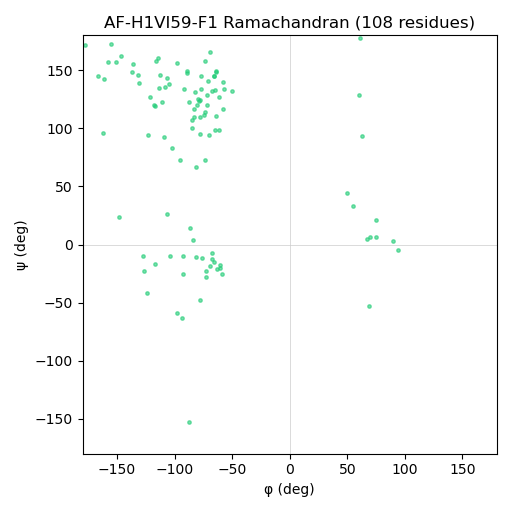? -16.859 -0.419 8.368 1.00 98.50 87 ASP A N 1
ATOM 620 C CA . ASP A 1 87 ? -16.021 0.779 8.260 1.00 98.50 87 ASP A CA 1
ATOM 621 C C . ASP A 1 87 ? -15.628 1.053 6.802 1.00 98.50 87 ASP A C 1
ATOM 623 O O . ASP A 1 87 ? -15.369 0.130 6.024 1.00 98.50 87 ASP A O 1
ATOM 627 N N . ASP A 1 88 ? -15.528 2.335 6.455 1.00 98.25 88 ASP A N 1
ATOM 628 C CA . ASP A 1 88 ? -14.914 2.768 5.203 1.00 98.25 88 ASP A CA 1
ATOM 629 C C . ASP A 1 88 ? -13.388 2.731 5.343 1.00 98.25 88 ASP A C 1
ATOM 631 O O . ASP A 1 88 ? -12.830 3.360 6.247 1.00 98.25 88 ASP A O 1
ATOM 635 N N . VAL A 1 89 ? -12.716 1.987 4.460 1.00 97.94 89 VAL A N 1
ATOM 636 C CA . VAL A 1 89 ? -11.254 1.872 4.440 1.00 97.94 89 VAL A CA 1
ATOM 637 C C . VAL A 1 89 ? -10.724 2.425 3.128 1.00 97.94 89 VAL A C 1
ATOM 639 O O . VAL A 1 89 ? -11.008 1.891 2.058 1.00 97.94 89 VAL A O 1
ATOM 642 N N . SER A 1 90 ? -9.903 3.466 3.225 1.00 97.94 90 SER A N 1
ATOM 643 C CA . SER A 1 90 ? -9.238 4.096 2.087 1.00 97.94 90 SER A CA 1
ATOM 644 C C . SER A 1 90 ? -7.727 3.874 2.149 1.00 97.94 90 SER A C 1
ATOM 646 O O . SER A 1 90 ? -7.136 3.829 3.229 1.00 97.94 90 SER A O 1
ATOM 648 N N . VAL A 1 91 ? -7.099 3.734 0.981 1.00 97.94 91 VAL A N 1
ATOM 649 C CA . VAL A 1 91 ? -5.656 3.503 0.827 1.00 97.94 91 VAL A CA 1
ATOM 650 C C . VAL A 1 91 ? -5.017 4.747 0.219 1.00 97.94 91 VAL A C 1
ATOM 652 O O . VAL A 1 91 ? -5.408 5.160 -0.871 1.00 97.94 91 VAL A O 1
ATOM 655 N N . GLU A 1 92 ? -4.029 5.329 0.894 1.00 98.06 92 GLU A N 1
ATOM 656 C CA . GLU A 1 92 ? -3.253 6.449 0.364 1.00 98.06 92 GLU A CA 1
ATOM 657 C C . GLU A 1 92 ? -2.007 5.941 -0.372 1.00 98.06 92 GLU A C 1
ATOM 659 O O . GLU A 1 92 ? -1.276 5.089 0.137 1.00 98.06 92 GLU A O 1
ATOM 664 N N . TRP A 1 93 ? -1.751 6.484 -1.562 1.00 98.19 93 TRP A N 1
ATOM 665 C CA . TRP A 1 93 ? -0.600 6.160 -2.407 1.00 98.19 93 TRP A CA 1
ATOM 666 C C . TRP A 1 93 ? 0.317 7.378 -2.582 1.00 98.19 93 TRP A C 1
ATOM 668 O O . TRP A 1 93 ? -0.129 8.509 -2.416 1.00 98.19 93 TRP A O 1
ATOM 678 N N . TYR A 1 94 ? 1.587 7.159 -2.928 1.00 97.81 94 TYR A N 1
ATOM 679 C CA . TYR A 1 94 ? 2.574 8.207 -3.228 1.00 97.81 94 TYR A CA 1
ATOM 680 C C . TYR A 1 94 ? 3.637 7.710 -4.227 1.00 97.81 94 TYR A C 1
ATOM 682 O O . TYR A 1 94 ? 3.881 6.503 -4.325 1.00 97.81 94 TYR A O 1
ATOM 690 N N . HIS A 1 95 ? 4.305 8.624 -4.940 1.00 97.56 95 HIS A N 1
ATOM 691 C CA . HIS A 1 95 ? 5.353 8.279 -5.910 1.00 97.56 95 HIS A CA 1
ATOM 692 C C . HIS A 1 95 ? 6.760 8.312 -5.283 1.00 97.56 95 HIS A C 1
ATOM 694 O O . HIS A 1 95 ? 7.431 7.279 -5.189 1.00 97.56 95 HIS A O 1
ATOM 700 N N . ASN A 1 96 ? 7.191 9.490 -4.829 1.00 96.44 96 ASN A N 1
ATOM 701 C CA . ASN A 1 96 ? 8.503 9.807 -4.258 1.00 96.44 96 ASN A CA 1
ATOM 702 C C . ASN A 1 96 ? 8.382 10.413 -2.851 1.00 96.44 96 ASN A C 1
ATOM 704 O O . ASN A 1 96 ? 9.135 10.047 -1.946 1.00 96.44 96 ASN A O 1
ATOM 708 N N . THR A 1 97 ? 7.420 11.315 -2.652 1.00 95.81 97 THR A N 1
ATOM 709 C CA . THR A 1 97 ? 7.130 11.994 -1.380 1.00 95.81 97 THR A CA 1
ATOM 710 C C . THR A 1 97 ? 5.622 12.052 -1.119 1.00 95.81 97 THR A C 1
ATOM 712 O O . THR A 1 97 ? 4.861 12.157 -2.072 1.00 95.81 97 THR A O 1
ATOM 715 N N . PRO A 1 98 ? 5.157 12.025 0.143 1.00 95.44 98 PRO A N 1
ATOM 716 C CA . PRO A 1 98 ? 3.735 12.180 0.461 1.00 95.44 98 PRO A CA 1
ATOM 717 C C . PRO A 1 98 ? 3.080 13.395 -0.219 1.00 95.44 98 PRO A C 1
ATOM 719 O O . PRO A 1 98 ? 3.625 14.497 -0.153 1.00 95.44 98 PRO A O 1
ATOM 722 N N . GLY A 1 99 ? 1.910 13.194 -0.837 1.00 95.88 99 GLY A N 1
ATOM 723 C CA . GLY A 1 99 ? 1.133 14.256 -1.492 1.00 95.88 99 GLY A CA 1
ATOM 724 C C . GLY A 1 99 ? 1.679 14.750 -2.839 1.00 95.88 99 GLY A C 1
ATOM 725 O O . GLY A 1 99 ? 1.374 15.877 -3.230 1.00 95.88 99 GLY A O 1
ATOM 726 N N . ASP A 1 100 ? 2.506 13.954 -3.520 1.00 97.94 100 ASP A N 1
ATOM 727 C CA . ASP A 1 100 ? 3.086 14.298 -4.822 1.00 97.94 100 ASP A CA 1
ATOM 728 C C . ASP A 1 100 ? 2.200 13.911 -6.023 1.00 97.94 100 ASP A C 1
ATOM 730 O O . ASP A 1 100 ? 0.974 13.896 -5.935 1.00 97.94 100 ASP A O 1
ATOM 734 N N . ASP A 1 101 ? 2.814 13.660 -7.182 1.00 97.69 101 ASP A N 1
ATOM 735 C CA . ASP A 1 101 ? 2.144 13.270 -8.423 1.00 97.69 101 ASP A CA 1
ATOM 736 C C . ASP A 1 101 ? 1.508 11.872 -8.370 1.00 97.69 101 ASP A C 1
ATOM 738 O O . ASP A 1 101 ? 0.746 11.532 -9.275 1.00 97.69 101 ASP A O 1
ATOM 742 N N . ILE A 1 102 ? 1.748 11.105 -7.295 1.00 97.62 102 ILE A N 1
ATOM 743 C CA . ILE A 1 102 ? 1.181 9.786 -6.966 1.00 97.62 102 ILE A CA 1
ATOM 744 C C . ILE A 1 102 ? 1.651 8.666 -7.893 1.00 97.62 102 ILE A C 1
ATOM 746 O O . ILE A 1 102 ? 2.124 7.625 -7.428 1.00 97.62 102 ILE A O 1
ATOM 750 N N . ILE A 1 103 ? 1.501 8.869 -9.197 1.00 97.25 103 ILE A N 1
ATOM 751 C CA . ILE A 1 103 ? 1.925 7.980 -10.266 1.00 97.25 103 ILE A CA 1
ATOM 752 C C . ILE A 1 103 ? 1.993 8.768 -11.578 1.00 97.25 103 ILE A C 1
ATOM 754 O O . ILE A 1 103 ? 1.129 9.597 -11.873 1.00 97.25 103 ILE A O 1
ATOM 758 N N . ASP A 1 104 ? 2.990 8.473 -12.412 1.00 95.94 104 ASP A N 1
ATOM 759 C CA . ASP A 1 104 ? 3.092 9.095 -13.731 1.00 95.94 104 ASP A CA 1
ATOM 760 C C . ASP A 1 104 ? 1.823 8.838 -14.568 1.00 95.94 104 ASP A C 1
ATOM 762 O O . ASP A 1 104 ? 1.339 7.705 -14.685 1.00 95.94 104 ASP A O 1
ATOM 766 N N . LEU A 1 105 ? 1.308 9.898 -15.200 1.00 94.56 105 LEU A N 1
ATOM 767 C CA . LEU A 1 105 ? 0.031 9.891 -15.916 1.00 94.56 105 LEU A CA 1
ATOM 768 C C . LEU A 1 105 ? -0.034 8.897 -17.083 1.00 94.56 105 LEU A C 1
ATOM 770 O O . LEU A 1 105 ? -1.142 8.595 -17.530 1.00 94.56 105 LEU A O 1
ATOM 774 N N . SER A 1 106 ? 1.089 8.394 -17.592 1.00 93.19 106 SER A N 1
ATOM 775 C CA . SER A 1 106 ? 1.114 7.352 -18.623 1.00 93.19 106 SER A CA 1
ATOM 776 C C . SER A 1 106 ? 0.633 5.983 -18.121 1.00 93.19 106 SER A C 1
ATOM 778 O O . SER A 1 106 ? 0.210 5.156 -18.931 1.00 93.19 106 SER A O 1
ATOM 780 N N . HIS A 1 107 ? 0.604 5.748 -16.805 1.00 92.00 107 HIS A N 1
ATOM 781 C CA . HIS A 1 107 ? 0.199 4.477 -16.196 1.00 92.00 107 HIS A CA 1
ATOM 782 C C . HIS A 1 107 ? -1.321 4.353 -16.092 1.00 92.00 107 HIS A C 1
ATOM 784 O O . HIS A 1 107 ? -1.907 4.356 -15.013 1.00 92.00 107 HIS A O 1
ATOM 790 N N . LYS A 1 108 ? -1.983 4.262 -17.245 1.00 90.62 108 LYS A N 1
ATOM 791 C CA . LYS A 1 108 ? -3.420 3.990 -17.312 1.00 90.62 108 LYS A CA 1
ATOM 792 C C . LYS A 1 108 ? -3.670 2.502 -17.071 1.00 90.62 108 LYS A C 1
ATOM 794 O O . LYS A 1 108 ? -3.140 1.672 -17.805 1.00 90.62 108 LYS A O 1
ATOM 799 N N . GLY A 1 109 ? -4.503 2.176 -16.088 1.00 85.75 109 GLY A N 1
ATOM 800 C CA . GLY A 1 109 ? -4.872 0.799 -15.772 1.00 85.75 109 GLY A CA 1
ATOM 801 C C . GLY A 1 109 ? -5.895 0.711 -14.635 1.00 85.75 109 GLY A C 1
ATOM 802 O O . GLY A 1 109 ? -6.226 1.747 -14.051 1.00 85.75 109 GLY A O 1
ATOM 803 N N . PRO A 1 110 ? -6.433 -0.494 -14.379 1.00 77.44 110 PRO A N 1
ATOM 804 C CA . PRO A 1 110 ? -7.117 -0.837 -13.136 1.00 77.44 110 PRO A CA 1
ATOM 805 C C . PRO A 1 110 ? -6.140 -1.113 -11.984 1.00 77.44 110 PRO A C 1
ATOM 807 O O . PRO A 1 110 ? -4.976 -1.484 -12.264 1.00 77.44 110 PRO A O 1
#

Organism: Colletotrichum higginsianum (strain IMI 349063) (NCBI:txid759273)

Mean predicted aligned error: 7.59 Å

Sequence (110 aa):
MRFSFTAAALSALVGYSAAHTLTLDLYVNGKPTGDGDGRAIGGNGAKKYIRSPPNNNPVKDITSPDIVCNVNGAKALTDFVPVAAGDDVSVEWYHNTPGDDIIDLSHKGP

Foldseek 3Di:
DDDDDDDDDDPDPPDDQFKQKWWAFKDWQNHTQQCRGQDPEPTDGPHHAQQTDNGRTGDRDPPDPCVVRHVSRPPDDDDDRDDDPPIDMDIDMQRPDPPPPRIPPVRDDD

pLDDT: mean 89.04, std 15.39, range [38.34, 98.5]

Nearest PDB structures (foldseek):
  7a0s-assembly1_J  TM=2.485E-01  e=7.784E+00  Deinococcus radiodurans R1 = ATCC 13939 = DSM 20539

Secondary structure (DSSP, 8-state):
---------------------EEEEEEETTEESSTT--BTTT--SS---B---SS-PPP--TTSGGGTT-TTTTS--S------TT--EEEEEESSSTTS--S-TT----

Solvent-accessible surface area (backbone atoms only — not comparable to full-atom values): 7094 Å² total; per-residue (Å²): 134,83,87,83,85,86,78,84,81,80,78,75,80,77,80,82,66,76,51,48,42,41,72,36,28,46,23,53,72,88,37,67,69,8,81,73,13,12,21,62,54,98,45,85,26,91,38,37,54,41,55,47,42,99,62,35,76,56,87,80,56,86,85,44,78,39,68,79,45,41,56,60,38,86,55,83,65,90,44,75,83,92,78,62,94,86,59,51,76,46,80,40,62,17,45,91,47,88,85,55,82,31,46,66,85,83,58,71,77,136